Protein AF-A0A2S6U158-F1 (afdb_monomer)

Radius of gyration: 28.52 Å; Cα contacts (8 Å, |Δi|>4): 117; chains: 1; bounding box: 40×64×81 Å

Nearest PDB structures (foldseek):
  1na6-assembly1_B  TM=2.833E-01  e=8.288E+00  Escherichia coli
  7k7c-assembly1_A  TM=2.790E-01  e=7.468E+00  Corynebacterium diphtheriae

Solvent-accessible surface area (backbone atoms only — not comparable to full-atom values): 9776 Å² total; per-residue (Å²): 135,87,94,80,90,92,85,84,87,92,82,82,83,82,86,84,92,85,92,85,89,85,89,81,90,85,86,85,91,74,82,80,75,76,76,80,75,73,78,68,82,79,75,79,74,81,76,72,50,40,67,58,36,46,50,56,45,25,77,74,52,46,57,69,62,28,28,58,62,55,39,38,51,49,26,47,50,32,37,78,44,62,52,43,51,76,66,55,29,52,57,53,55,45,78,79,80,74,77,51,88,76,81,64,70,80,75,55,65,82,48,66,36,39,54,60,58,51,38,52,53,48,30,56,49,26,56,75,69,66,36,64,71,54,31,53,49,29,51,51,48,48,53,53,51,47,55,33,52,66,67,61,113

Mean predicted aligned error: 16.13 Å

Secondary structure (DSSP, 8-state):
------SSSSS---------------------PPP--------------HHHHHHHHHHH--TTSB-HHHHHHHHHHHHHTTSS-HHHHHHHHS------SS------TTS-B-HHHHHHHHHHHHHHTT-HHHHHHHHHHHHHHHHHHHTT-

Foldseek 3Di:
DDDDDPPDDDDDDDDDDDDDDDDDDDDDDDDPDDPPPDPDPPPVPPQQDLVNLLLVLLVPDDLAWDFLVNQLVSLVSSVVSVNDDPLLSCLSNDPLPPPDPDDPDDDDSPGTHNNLVSLVVQLVVCVVVVVVVSVVSSVSNNVSNVSSNVSND

Structure (mmCIF, N/CA/C/O backbone):
data_AF-A0A2S6U158-F1
#
_entry.id   AF-A0A2S6U158-F1
#
loop_
_atom_site.group_PDB
_atom_site.id
_atom_site.type_symbol
_atom_site.label_atom_id
_atom_site.label_alt_id
_atom_site.label_comp_id
_atom_site.label_asym_id
_atom_site.label_entity_id
_atom_site.label_seq_id
_atom_site.pdbx_PDB_ins_code
_atom_site.Cartn_x
_atom_site.Cartn_y
_atom_site.Cartn_z
_atom_site.occupancy
_atom_site.B_iso_or_equiv
_atom_site.auth_seq_id
_atom_site.auth_comp_id
_atom_site.auth_asym_id
_atom_site.auth_atom_id
_atom_site.pdbx_PDB_model_num
ATOM 1 N N . MET A 1 1 ? 10.438 41.481 -0.138 1.00 40.56 1 MET A N 1
ATOM 2 C CA . MET A 1 1 ? 10.169 40.067 0.217 1.00 40.56 1 MET A CA 1
ATOM 3 C C . MET A 1 1 ? 11.534 39.384 0.264 1.00 40.56 1 MET A C 1
ATOM 5 O O . MET A 1 1 ? 12.128 39.273 -0.791 1.00 40.56 1 MET A O 1
ATOM 9 N N . LYS A 1 2 ? 12.241 39.173 1.387 1.00 43.00 2 LYS A N 1
ATOM 10 C CA . LYS A 1 2 ? 11.915 38.620 2.723 1.00 43.00 2 LYS A CA 1
ATOM 11 C C . LYS A 1 2 ? 11.268 37.235 2.637 1.00 43.00 2 LYS A C 1
ATOM 13 O O . LYS A 1 2 ? 10.081 37.203 2.360 1.00 43.00 2 LYS A O 1
ATOM 18 N N . ILE A 1 3 ? 12.050 36.173 2.873 1.00 46.28 3 ILE A N 1
ATOM 19 C CA . ILE A 1 3 ? 11.838 35.083 3.858 1.00 46.28 3 ILE A CA 1
ATOM 20 C C . ILE A 1 3 ? 13.215 34.422 4.067 1.00 46.28 3 ILE A C 1
ATOM 22 O O . ILE A 1 3 ? 13.584 33.399 3.505 1.00 46.28 3 ILE A O 1
ATOM 26 N N . THR A 1 4 ? 14.035 35.092 4.855 1.00 49.84 4 THR A N 1
ATOM 27 C CA . THR A 1 4 ? 15.172 34.517 5.575 1.00 49.84 4 THR A CA 1
ATOM 28 C C . THR A 1 4 ? 15.031 35.154 6.947 1.00 49.84 4 THR A C 1
ATOM 30 O O . THR A 1 4 ? 14.782 36.359 6.970 1.00 49.84 4 THR A O 1
ATOM 33 N N . GLN A 1 5 ? 15.140 34.384 8.037 1.00 50.97 5 GLN A N 1
ATOM 34 C CA . GLN A 1 5 ? 14.885 34.755 9.453 1.00 50.97 5 GLN A CA 1
ATOM 35 C C . GLN A 1 5 ? 13.566 34.198 10.035 1.00 50.97 5 GLN A C 1
ATOM 37 O O . GLN A 1 5 ? 12.733 34.953 10.525 1.00 50.97 5 GLN A O 1
ATOM 42 N N . LEU A 1 6 ? 13.372 32.872 10.025 1.00 45.66 6 LEU A N 1
ATOM 43 C CA . LEU A 1 6 ? 12.353 32.229 10.878 1.00 45.66 6 LEU A CA 1
ATOM 44 C C . LEU A 1 6 ? 12.921 31.084 11.734 1.00 45.66 6 LEU A C 1
ATOM 46 O O . LEU A 1 6 ? 12.219 30.131 12.048 1.00 45.66 6 LEU A O 1
ATOM 50 N N . ILE A 1 7 ? 14.207 31.157 12.092 1.00 47.81 7 ILE A N 1
ATOM 51 C CA . ILE A 1 7 ? 14.851 30.206 13.011 1.00 47.81 7 ILE A CA 1
ATOM 52 C C . ILE A 1 7 ? 15.801 30.981 13.931 1.00 47.81 7 ILE A C 1
ATOM 54 O O . ILE A 1 7 ? 17.014 30.909 13.792 1.00 47.81 7 ILE A O 1
ATOM 58 N N . ALA A 1 8 ? 15.242 31.806 14.812 1.00 45.06 8 ALA A N 1
ATOM 59 C CA . ALA A 1 8 ? 15.875 32.298 16.038 1.00 45.06 8 ALA A CA 1
ATOM 60 C C . ALA A 1 8 ? 14.867 33.203 16.756 1.00 45.06 8 ALA A C 1
ATOM 62 O O . ALA A 1 8 ? 14.365 34.127 16.130 1.00 45.06 8 ALA A O 1
ATOM 63 N N . ALA A 1 9 ? 14.620 32.950 18.048 1.00 43.31 9 ALA A N 1
ATOM 64 C CA . ALA A 1 9 ? 14.019 33.862 19.046 1.00 43.31 9 ALA A CA 1
ATOM 65 C C . ALA A 1 9 ? 12.723 33.413 19.753 1.00 43.31 9 ALA A C 1
ATOM 67 O O . ALA A 1 9 ? 12.003 34.261 20.264 1.00 43.31 9 ALA A O 1
ATOM 68 N N . LEU A 1 10 ? 12.441 32.113 19.891 1.00 46.62 10 LEU A N 1
ATOM 69 C CA . LEU A 1 10 ? 11.355 31.656 20.780 1.00 46.62 10 LEU A CA 1
ATOM 70 C C . LEU A 1 10 ? 11.798 30.612 21.809 1.00 46.62 10 LEU A C 1
ATOM 72 O O . LEU A 1 10 ? 11.070 29.675 22.105 1.00 46.62 10 LEU A O 1
ATOM 76 N N . GLN A 1 11 ? 12.997 30.788 22.374 1.00 49.38 11 GLN A N 1
ATOM 77 C CA . GLN A 1 11 ? 13.440 30.050 23.564 1.00 49.38 11 GLN A CA 1
ATOM 78 C C . GLN A 1 11 ? 14.640 30.737 24.241 1.00 49.38 11 GLN A C 1
ATOM 80 O O . GLN A 1 11 ? 15.790 30.388 23.982 1.00 49.38 11 GLN A O 1
ATOM 85 N N . LYS A 1 12 ? 14.389 31.727 25.109 1.00 39.69 12 LYS A N 1
ATOM 86 C CA . LYS A 1 12 ? 15.205 32.006 26.311 1.00 39.69 12 LYS A CA 1
ATOM 87 C C . LYS A 1 12 ? 14.615 33.161 27.121 1.00 39.69 12 LYS A C 1
ATOM 89 O O . LYS A 1 12 ? 14.060 34.073 26.527 1.00 39.69 12 LYS A O 1
ATOM 94 N N . PHE A 1 13 ? 14.851 33.116 28.435 1.00 38.94 13 PHE A N 1
ATOM 95 C CA . PHE A 1 13 ? 14.431 34.042 29.505 1.00 38.94 13 PHE A CA 1
ATOM 96 C C . PHE A 1 13 ? 13.016 33.732 30.028 1.00 38.94 13 PHE A C 1
ATOM 98 O O . PHE A 1 13 ? 12.031 34.180 29.464 1.00 38.94 13 PHE A O 1
ATOM 105 N N . ALA A 1 14 ? 12.819 32.786 30.956 1.00 33.97 14 ALA A N 1
ATOM 106 C CA . ALA A 1 14 ? 13.338 32.707 32.334 1.00 33.97 14 ALA A CA 1
ATOM 107 C C . ALA A 1 14 ? 12.942 33.938 33.187 1.00 33.97 14 ALA A C 1
ATOM 109 O O . ALA A 1 14 ? 13.555 34.986 33.032 1.00 33.97 14 ALA A O 1
ATOM 110 N N . GLU A 1 15 ? 11.873 33.741 33.983 1.00 41.19 15 GLU A N 1
ATOM 111 C CA . GLU A 1 15 ? 11.435 34.267 35.312 1.00 41.19 15 GLU A CA 1
ATOM 112 C C . GLU A 1 15 ? 12.182 35.469 35.964 1.00 41.19 15 GLU A C 1
ATOM 114 O O . GLU A 1 15 ? 13.373 35.607 35.701 1.00 41.19 15 GLU A O 1
ATOM 119 N N . PRO A 1 16 ? 11.588 36.298 36.883 1.00 44.47 16 PRO A N 1
ATOM 120 C CA . PRO A 1 16 ? 10.639 35.929 37.962 1.00 44.47 16 PRO A CA 1
ATOM 121 C C . PRO A 1 16 ? 9.545 36.976 38.369 1.00 44.47 16 PRO A C 1
ATOM 123 O O . PRO A 1 16 ? 9.347 38.002 37.728 1.00 44.47 16 PRO A O 1
ATOM 126 N N . ARG A 1 17 ? 8.814 36.639 39.452 1.00 42.12 17 ARG A N 1
ATOM 127 C CA . ARG A 1 17 ? 7.746 37.352 40.207 1.00 42.12 17 ARG A CA 1
ATOM 128 C C . ARG A 1 17 ? 8.075 38.787 40.681 1.00 42.12 17 ARG A C 1
ATOM 130 O O . ARG A 1 17 ? 9.217 39.028 41.035 1.00 42.12 17 ARG A O 1
ATOM 137 N N . GLU A 1 18 ? 7.030 39.625 40.840 1.00 39.19 18 GLU A N 1
ATOM 138 C CA . GLU A 1 18 ? 6.600 40.405 42.049 1.00 39.19 18 GLU A CA 1
ATOM 139 C C . GLU A 1 18 ? 5.623 41.550 41.649 1.00 39.19 18 GLU A C 1
ATOM 141 O O . GLU A 1 18 ? 5.900 42.310 40.732 1.00 39.19 18 GLU A O 1
ATOM 146 N N . GLN A 1 19 ? 4.342 41.504 42.052 1.00 37.31 19 GLN A N 1
ATOM 147 C CA . GLN A 1 19 ? 3.692 42.190 43.198 1.00 37.31 19 GLN A CA 1
ATOM 148 C C . GLN A 1 19 ? 3.547 43.729 43.110 1.00 37.31 19 GLN A C 1
ATOM 150 O O . GLN A 1 19 ? 4.523 44.451 43.250 1.00 37.31 19 GLN A O 1
ATOM 155 N N . ALA A 1 20 ? 2.293 44.206 43.019 1.00 34.22 20 ALA A N 1
ATOM 156 C CA . ALA A 1 20 ? 1.741 45.366 43.751 1.00 34.22 20 ALA A CA 1
ATOM 157 C C . ALA A 1 20 ? 0.205 45.414 43.521 1.00 34.22 20 ALA A C 1
ATOM 159 O O . ALA A 1 20 ? -0.236 45.704 42.416 1.00 34.22 20 ALA A O 1
ATOM 160 N N . THR A 1 21 ? -0.632 44.822 44.378 1.00 35.66 21 THR A N 1
ATOM 161 C CA . THR A 1 21 ? -1.274 45.396 45.585 1.00 35.66 21 THR A CA 1
ATOM 162 C C . THR A 1 21 ? -2.362 46.435 45.282 1.00 35.66 21 THR A C 1
ATOM 164 O O . THR A 1 21 ? -2.074 47.619 45.176 1.00 35.66 21 THR A O 1
ATOM 167 N N . GLU A 1 22 ? -3.628 46.008 45.299 1.00 37.59 22 GLU A N 1
ATOM 168 C CA . GLU A 1 22 ? -4.706 46.820 45.874 1.00 37.59 22 GLU A CA 1
ATOM 169 C C . GLU A 1 22 ? -5.438 45.988 46.927 1.00 37.59 22 GLU A C 1
ATOM 171 O O . GLU A 1 22 ? -5.866 44.856 46.702 1.00 37.59 22 GLU A O 1
ATOM 176 N N . ALA A 1 23 ? -5.467 46.553 48.128 1.00 36.62 23 ALA A N 1
ATOM 177 C CA . ALA A 1 23 ? -5.999 45.975 49.340 1.00 36.62 23 ALA A CA 1
ATOM 178 C C . ALA A 1 23 ? -7.504 46.249 49.455 1.00 36.62 23 ALA A C 1
ATOM 180 O O . ALA A 1 23 ? -7.955 47.373 49.257 1.00 36.62 23 ALA A O 1
ATOM 181 N N . GLY A 1 24 ? -8.262 45.240 49.879 1.00 32.09 24 GLY A N 1
ATOM 182 C CA . GLY A 1 2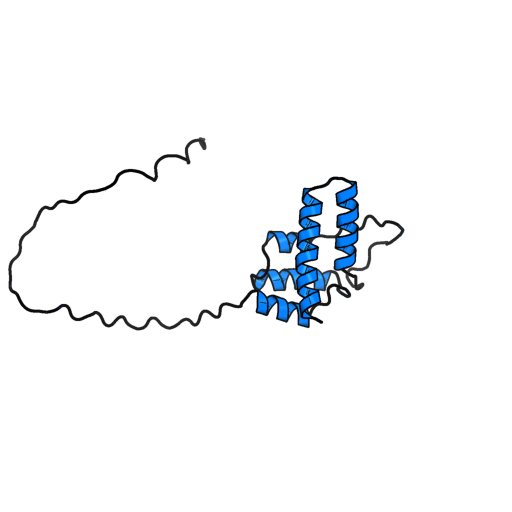4 ? -9.648 45.381 50.318 1.00 32.09 24 GLY A CA 1
ATOM 183 C C . GLY A 1 24 ? -10.006 44.244 51.270 1.00 32.09 24 GLY A C 1
ATOM 184 O O . GLY A 1 24 ? -10.090 43.092 50.862 1.00 32.09 24 GLY A O 1
ATOM 185 N N . LEU A 1 25 ? -10.133 44.570 52.555 1.00 36.31 25 LEU A N 1
ATOM 186 C CA . LEU A 1 25 ? -10.333 43.671 53.693 1.00 36.31 25 LEU A CA 1
ATOM 187 C C . LEU A 1 25 ? -11.624 42.825 53.604 1.00 36.31 25 LEU A C 1
ATOM 189 O O . LEU A 1 25 ? -12.676 43.380 53.306 1.00 36.31 25 LEU A O 1
ATOM 193 N N . ALA A 1 26 ? -11.585 41.554 54.045 1.00 35.00 26 ALA A N 1
ATOM 194 C CA . ALA A 1 26 ? -12.216 41.091 55.302 1.00 35.00 26 ALA A CA 1
ATOM 195 C C . ALA A 1 26 ? -12.545 39.572 55.351 1.00 35.00 26 ALA A C 1
ATOM 197 O O . ALA A 1 26 ? -13.365 39.072 54.593 1.00 35.00 26 ALA A O 1
ATOM 198 N N . ARG A 1 27 ? -12.023 38.945 56.419 1.00 36.59 27 ARG A N 1
ATOM 199 C CA . ARG A 1 27 ? -12.481 37.759 57.184 1.00 36.59 27 ARG A CA 1
ATOM 200 C C . ARG A 1 27 ? -12.108 36.321 56.747 1.00 36.59 27 ARG A C 1
ATOM 202 O O . ARG A 1 27 ? -12.136 36.004 55.564 1.00 36.59 27 ARG A O 1
ATOM 209 N N . PRO A 1 28 ? -11.747 35.466 57.737 1.00 48.59 28 PRO A N 1
ATOM 210 C CA . PRO A 1 28 ? -11.294 34.089 57.552 1.00 48.59 28 PRO A CA 1
ATOM 211 C C . PRO A 1 28 ? -12.472 33.095 57.573 1.00 48.59 28 PRO A C 1
ATOM 213 O O . PRO A 1 28 ? -13.579 33.462 57.957 1.00 48.59 28 PRO A O 1
ATOM 216 N N . ASP A 1 29 ? -12.191 31.843 57.206 1.00 46.31 29 ASP A N 1
ATOM 217 C CA . ASP A 1 29 ? -13.087 30.673 57.224 1.00 46.31 29 ASP A CA 1
ATOM 218 C C . ASP A 1 29 ? -14.106 30.541 56.081 1.00 46.31 29 ASP A C 1
ATOM 220 O O . ASP A 1 29 ? -15.307 30.743 56.237 1.00 46.31 29 ASP A O 1
ATOM 224 N N . ALA A 1 30 ? -13.617 30.049 54.940 1.00 39.38 30 ALA A N 1
ATOM 225 C CA . ALA A 1 30 ? -14.351 29.088 54.120 1.00 39.38 30 ALA A CA 1
ATOM 226 C C . ALA A 1 30 ? -13.350 28.291 53.269 1.00 39.38 30 ALA A C 1
ATOM 228 O O . ALA A 1 30 ? -12.694 28.832 52.380 1.00 39.38 30 ALA A O 1
ATOM 229 N N . LEU A 1 31 ? -13.209 26.997 53.560 1.00 51.38 31 LEU A N 1
ATOM 230 C CA . LEU A 1 31 ? -12.528 26.036 52.690 1.00 51.38 31 LEU A CA 1
ATOM 231 C C . LEU A 1 31 ? -13.085 26.169 51.260 1.00 51.38 31 LEU A C 1
ATOM 233 O O . LEU A 1 31 ? -14.309 26.225 51.110 1.00 51.38 31 LEU A O 1
ATOM 237 N N . PRO A 1 32 ? -12.252 26.193 50.203 1.00 43.59 32 PRO A N 1
ATOM 238 C CA . PRO A 1 32 ? -12.775 26.226 48.849 1.00 43.59 32 PRO A CA 1
ATOM 239 C C . PRO A 1 32 ? -13.526 24.917 48.596 1.00 43.59 32 PRO A C 1
ATOM 241 O O . PRO A 1 32 ? -12.934 23.835 48.565 1.00 43.59 32 PRO A O 1
ATOM 244 N N . ALA A 1 33 ? -14.845 25.016 48.430 1.00 52.12 33 ALA A N 1
ATOM 245 C CA . ALA A 1 33 ? -15.639 23.943 47.865 1.00 52.12 33 ALA A CA 1
ATOM 246 C C . ALA A 1 33 ? -14.979 23.535 46.541 1.00 52.12 33 ALA A C 1
ATOM 248 O O . ALA A 1 33 ? -14.809 24.363 45.643 1.00 52.12 33 ALA A O 1
ATOM 249 N N . LYS A 1 34 ? -14.557 22.268 46.442 1.00 51.03 34 LYS A N 1
ATOM 250 C CA . LYS A 1 34 ? -14.127 21.669 45.175 1.00 51.03 34 LYS A CA 1
ATOM 251 C C . LYS A 1 34 ? -15.180 22.031 44.123 1.00 51.03 34 LYS A C 1
ATOM 253 O O . LYS A 1 34 ? -16.349 21.720 44.359 1.00 51.03 34 LYS A O 1
ATOM 258 N N . PRO A 1 35 ? -14.818 22.630 42.976 1.00 44.16 35 PRO A N 1
ATOM 259 C CA . PRO A 1 35 ? -15.760 22.679 41.878 1.00 44.16 35 PRO A CA 1
ATOM 260 C C . PRO A 1 35 ? -16.074 21.225 41.524 1.00 44.16 35 PRO A C 1
ATOM 262 O O . PRO A 1 35 ? -15.170 20.442 41.213 1.00 44.16 35 PRO A O 1
ATOM 265 N N . VAL A 1 36 ? -17.347 20.844 41.643 1.00 55.50 36 VAL A N 1
ATOM 266 C CA . VAL A 1 36 ? -17.864 19.641 40.997 1.00 55.50 36 VAL A CA 1
ATOM 267 C C . VAL A 1 36 ? -17.606 19.873 39.519 1.00 55.50 36 VAL A C 1
ATOM 269 O O . VAL A 1 36 ? -18.278 20.675 38.878 1.00 55.50 36 VAL A O 1
ATOM 272 N N . ARG A 1 37 ? -16.533 19.264 39.014 1.00 45.75 37 ARG A N 1
ATOM 273 C CA . ARG A 1 37 ? -16.229 19.258 37.594 1.00 45.75 37 ARG A CA 1
ATOM 274 C C . ARG A 1 37 ? -17.333 18.421 36.972 1.00 45.75 37 ARG A C 1
ATOM 276 O O . ARG A 1 37 ? -17.332 17.200 37.101 1.00 45.75 37 ARG A O 1
ATOM 283 N N . GLU A 1 38 ? -18.317 19.122 36.428 1.00 50.19 38 GLU A N 1
ATOM 284 C CA . GLU A 1 38 ? -19.346 18.602 35.545 1.00 50.19 38 GLU A CA 1
ATOM 285 C C . GLU A 1 38 ? -18.681 17.589 34.610 1.00 50.19 38 GLU A C 1
ATOM 287 O O . GLU A 1 38 ? -17.682 17.903 33.953 1.00 50.19 38 GLU A O 1
ATOM 292 N N . ALA A 1 39 ? -19.131 16.334 34.675 1.00 50.94 39 ALA A N 1
ATOM 293 C CA . ALA A 1 39 ? -18.622 15.286 33.812 1.00 50.94 39 ALA A CA 1
ATOM 294 C C . ALA A 1 39 ? -18.862 15.751 32.377 1.00 50.94 39 ALA A C 1
ATOM 296 O O . ALA A 1 39 ? -20.009 15.861 31.945 1.00 50.94 39 ALA A O 1
ATOM 297 N N . ALA A 1 40 ? -17.779 16.090 31.673 1.00 55.25 40 ALA A N 1
ATOM 298 C CA . ALA A 1 40 ? -17.845 16.381 30.253 1.00 55.25 40 ALA A CA 1
ATOM 299 C C . ALA A 1 40 ? -18.592 15.218 29.583 1.00 55.25 40 ALA A C 1
ATOM 301 O O . ALA A 1 40 ? -18.324 14.068 29.952 1.00 55.25 40 ALA A O 1
ATOM 302 N N . PRO A 1 41 ? -19.529 15.483 28.654 1.00 52.47 41 PRO A N 1
ATOM 303 C CA . PRO A 1 41 ? -20.169 14.417 27.904 1.00 52.47 41 PRO A CA 1
ATOM 304 C C . PRO A 1 41 ? -19.052 13.554 27.330 1.00 52.47 41 PRO A C 1
ATOM 306 O O . PRO A 1 41 ? -18.173 14.049 26.621 1.00 52.47 41 PRO A O 1
ATOM 309 N N . GLY A 1 42 ? -19.030 12.291 27.754 1.00 51.22 42 GLY A N 1
ATOM 310 C CA . GLY A 1 42 ? -18.104 11.301 27.248 1.00 51.22 42 GLY A CA 1
ATOM 311 C C . GLY A 1 42 ? -18.423 11.111 25.781 1.00 51.22 42 GLY A C 1
ATOM 312 O O . GLY A 1 42 ? -19.258 10.287 25.426 1.00 51.22 42 GLY A O 1
ATOM 313 N N . ASN A 1 43 ? -17.801 11.918 24.927 1.00 54.78 43 ASN A N 1
ATOM 314 C CA . ASN A 1 43 ? -17.641 11.554 23.540 1.00 54.78 43 ASN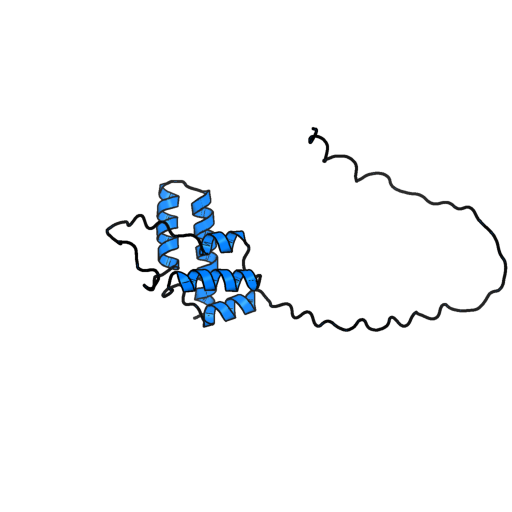 A CA 1
ATOM 315 C C . ASN A 1 43 ? -16.745 10.320 23.587 1.00 54.78 43 ASN A C 1
ATOM 317 O O . ASN A 1 43 ? -15.527 10.449 23.719 1.00 54.78 43 ASN A O 1
ATOM 321 N N . ASP A 1 44 ? -17.359 9.138 23.568 1.00 61.78 44 ASP A N 1
ATOM 322 C CA . ASP A 1 44 ? -16.679 7.884 23.275 1.00 61.78 44 ASP A CA 1
ATOM 323 C C . ASP A 1 44 ? -16.082 8.032 21.874 1.00 61.78 44 ASP A C 1
ATOM 325 O O . ASP A 1 44 ? -16.710 7.746 20.854 1.00 61.78 44 ASP A O 1
ATOM 329 N N . ILE A 1 45 ? -14.870 8.584 21.808 1.00 60.59 45 ILE A N 1
ATOM 330 C CA . ILE A 1 45 ? -14.083 8.625 20.585 1.00 60.59 45 ILE A CA 1
ATOM 331 C C . ILE A 1 45 ? -13.629 7.189 20.364 1.00 60.59 45 ILE A C 1
ATOM 333 O O . ILE A 1 45 ? -12.623 6.739 20.917 1.00 60.59 45 ILE A O 1
ATOM 337 N N . VAL A 1 46 ? -14.406 6.456 19.569 1.00 67.50 46 VAL A N 1
ATOM 338 C CA . VAL A 1 46 ? -14.032 5.129 19.091 1.00 67.50 46 VAL A CA 1
ATOM 339 C C . VAL A 1 46 ? -12.806 5.304 18.202 1.00 67.50 46 VAL A C 1
ATOM 341 O O . VAL A 1 46 ? -12.903 5.687 17.039 1.00 67.50 46 VAL A O 1
ATOM 344 N N . THR A 1 47 ? -11.628 5.075 18.778 1.00 75.50 47 THR A N 1
ATOM 345 C CA . THR A 1 47 ? -10.378 5.043 18.022 1.00 75.50 47 THR A CA 1
ATOM 346 C C . THR A 1 47 ? -10.243 3.652 17.425 1.00 75.50 47 THR A C 1
ATOM 348 O O . THR A 1 47 ? -10.087 2.672 18.154 1.00 75.50 47 THR A O 1
ATOM 351 N N . ILE A 1 48 ? -10.337 3.556 16.102 1.00 82.62 48 ILE A N 1
ATOM 352 C CA . ILE A 1 48 ? -10.116 2.298 15.389 1.00 82.62 48 ILE A CA 1
ATOM 353 C C . ILE A 1 48 ? -8.611 2.012 15.414 1.00 82.62 48 ILE A C 1
ATOM 355 O O . ILE A 1 48 ? -7.808 2.882 15.080 1.00 82.62 48 ILE A O 1
ATOM 359 N N . SER A 1 49 ? -8.216 0.809 15.837 1.00 92.25 49 SER A N 1
ATOM 360 C CA . SER A 1 49 ? -6.807 0.420 15.804 1.00 92.25 49 SER A CA 1
ATOM 361 C C . SER A 1 49 ? -6.360 0.119 14.367 1.00 92.25 49 SER A C 1
ATOM 363 O O . SER A 1 49 ? -7.117 -0.499 13.611 1.00 92.25 49 SER A O 1
ATOM 365 N N . PRO A 1 50 ? -5.118 0.472 13.983 1.00 92.19 50 PRO A N 1
ATOM 366 C CA . PRO A 1 50 ? -4.538 0.077 12.698 1.00 92.19 50 PRO A CA 1
ATOM 367 C C . PRO A 1 50 ? -4.654 -1.428 12.434 1.00 92.19 50 PRO A C 1
ATOM 369 O O . PRO A 1 50 ? -4.919 -1.856 11.314 1.00 92.19 50 PRO A O 1
ATOM 372 N N . GLU A 1 51 ? -4.505 -2.245 13.477 1.00 94.19 51 GLU A N 1
ATOM 373 C CA . GLU A 1 51 ? -4.640 -3.700 13.417 1.00 94.19 51 GLU A CA 1
ATOM 374 C C . GLU A 1 51 ? -6.042 -4.129 12.975 1.00 94.19 51 GLU A C 1
ATOM 376 O O . GLU A 1 51 ? -6.164 -5.018 12.135 1.00 94.19 51 GLU A O 1
ATOM 381 N N . ALA A 1 52 ? -7.094 -3.490 13.498 1.00 94.62 52 ALA A N 1
ATOM 382 C CA . ALA A 1 52 ? -8.470 -3.797 13.118 1.00 94.62 52 ALA A CA 1
ATOM 383 C C . ALA A 1 52 ? -8.736 -3.458 11.646 1.00 94.62 52 ALA A C 1
ATOM 385 O O . ALA A 1 52 ? -9.416 -4.211 10.954 1.00 94.62 52 ALA A O 1
ATOM 386 N N . VAL A 1 53 ? -8.150 -2.367 11.148 1.00 96.31 53 VAL A N 1
ATOM 387 C CA . VAL A 1 53 ? -8.249 -1.974 9.736 1.00 96.31 53 VAL A CA 1
ATOM 388 C C . VAL A 1 53 ? -7.528 -2.977 8.843 1.00 96.31 53 VAL A C 1
ATOM 390 O O . VAL A 1 53 ? -8.077 -3.386 7.827 1.00 96.31 53 VAL A O 1
ATOM 393 N N . PHE A 1 54 ? -6.333 -3.428 9.229 1.00 96.44 54 PHE A N 1
ATOM 394 C CA . PHE A 1 54 ? -5.613 -4.465 8.490 1.00 96.44 54 PHE A CA 1
ATOM 395 C C . PHE A 1 54 ? -6.376 -5.796 8.462 1.00 96.44 54 PHE A C 1
ATOM 397 O O . PHE A 1 54 ? -6.434 -6.428 7.412 1.00 96.44 54 PHE A O 1
ATOM 404 N N . LEU A 1 55 ? -6.999 -6.202 9.573 1.00 96.25 55 LEU A N 1
ATOM 405 C CA . LEU A 1 55 ? -7.857 -7.393 9.629 1.00 96.25 55 LEU A CA 1
ATOM 406 C C . LEU A 1 55 ? -9.102 -7.249 8.740 1.00 96.25 55 LEU A C 1
ATOM 408 O O . LEU A 1 55 ? -9.467 -8.176 8.020 1.00 96.25 55 LEU A O 1
ATOM 412 N N . PHE A 1 56 ? -9.738 -6.078 8.761 1.00 96.31 56 PHE A N 1
ATOM 413 C CA . PHE A 1 56 ? -10.888 -5.766 7.913 1.00 96.31 56 PHE A CA 1
ATOM 414 C C . PHE A 1 56 ? -10.527 -5.723 6.423 1.00 96.31 56 PHE A C 1
ATOM 416 O O . PHE A 1 56 ? -11.288 -6.197 5.583 1.00 96.31 56 PHE A O 1
ATOM 423 N N . ALA A 1 57 ? -9.364 -5.176 6.080 1.00 96.31 57 ALA A N 1
ATOM 424 C CA . ALA A 1 57 ? -8.869 -5.171 4.712 1.00 96.31 57 ALA A CA 1
ATOM 425 C C . ALA A 1 57 ? -8.510 -6.594 4.253 1.00 96.31 57 ALA A C 1
ATOM 427 O O . ALA A 1 57 ? -8.870 -6.991 3.150 1.00 96.31 57 ALA A O 1
ATOM 428 N N . ALA A 1 58 ? -7.862 -7.387 5.111 1.00 95.81 58 ALA A N 1
ATOM 429 C CA . ALA A 1 58 ? -7.485 -8.770 4.826 1.00 95.81 58 ALA A CA 1
ATOM 430 C C . ALA A 1 58 ? -8.704 -9.657 4.519 1.00 95.81 58 ALA A C 1
ATOM 432 O O . ALA A 1 58 ? -8.641 -10.503 3.626 1.00 95.81 58 ALA A O 1
ATOM 433 N N . SER A 1 59 ? -9.829 -9.436 5.208 1.00 95.31 59 SER A N 1
ATOM 434 C CA . SER A 1 59 ? -11.062 -10.199 4.980 1.00 95.31 59 SER A CA 1
ATOM 435 C C . SER A 1 59 ? -11.768 -9.869 3.659 1.00 95.31 59 SER A C 1
ATOM 437 O O . SER A 1 59 ? -12.561 -10.681 3.183 1.00 95.31 59 SER A O 1
ATOM 439 N N . GLN A 1 60 ? -11.477 -8.715 3.051 1.00 94.75 60 GLN A N 1
ATOM 440 C CA . GLN A 1 60 ? -12.113 -8.258 1.810 1.00 94.75 60 GLN A CA 1
ATOM 441 C C . GLN A 1 60 ? -11.214 -8.390 0.587 1.00 94.75 60 GLN A C 1
ATOM 443 O O . GLN A 1 60 ? -11.682 -8.770 -0.483 1.00 94.75 60 GLN A O 1
ATOM 448 N N . PHE A 1 61 ? -9.926 -8.098 0.738 1.00 94.75 61 PHE A N 1
ATOM 449 C CA . PHE A 1 61 ? -9.002 -7.964 -0.378 1.00 94.75 61 PHE A CA 1
ATOM 450 C C . PHE A 1 61 ? -7.968 -9.085 -0.367 1.00 94.75 61 PHE A C 1
ATOM 452 O O . PHE A 1 61 ? -7.335 -9.362 0.654 1.00 94.75 61 PHE A O 1
ATOM 459 N N . ASP A 1 62 ? -7.786 -9.731 -1.520 1.00 93.25 62 ASP A N 1
ATOM 460 C CA . ASP A 1 62 ? -6.725 -10.710 -1.745 1.00 93.25 62 ASP A CA 1
ATOM 461 C C . ASP A 1 62 ? -5.606 -10.073 -2.574 1.00 93.25 62 ASP A C 1
ATOM 463 O O . ASP A 1 62 ? -5.777 -9.936 -3.784 1.00 93.25 62 ASP A O 1
ATOM 467 N N . PRO A 1 63 ? -4.445 -9.722 -1.997 1.00 90.44 63 PRO A N 1
ATOM 468 C CA . PRO A 1 63 ? -3.368 -9.082 -2.752 1.00 90.44 63 PRO A CA 1
ATOM 469 C C . PRO A 1 63 ? -2.813 -9.964 -3.885 1.00 90.44 63 PRO A C 1
ATOM 471 O O . PRO A 1 63 ? -2.174 -9.444 -4.800 1.00 90.44 63 PRO A O 1
ATOM 474 N N . GLN A 1 64 ? -3.065 -11.278 -3.872 1.00 90.44 64 GLN A N 1
ATOM 475 C CA . GLN A 1 64 ? -2.686 -12.183 -4.960 1.00 90.44 64 GLN A CA 1
ATOM 476 C C . GLN A 1 64 ? -3.727 -12.253 -6.084 1.00 90.44 64 GLN A C 1
ATOM 478 O O . GLN A 1 64 ? -3.427 -12.756 -7.170 1.00 90.44 64 GLN A O 1
ATOM 483 N N . ARG A 1 65 ? -4.952 -11.784 -5.828 1.00 90.19 65 ARG A N 1
ATOM 484 C CA . ARG A 1 65 ? -6.099 -11.856 -6.738 1.00 90.19 65 ARG A CA 1
ATOM 485 C C . ARG A 1 65 ? -6.934 -10.582 -6.624 1.00 90.19 65 ARG A C 1
ATOM 487 O O . ARG A 1 65 ? -8.090 -10.637 -6.217 1.00 90.19 65 ARG A O 1
ATOM 494 N N . ILE A 1 66 ? -6.344 -9.453 -7.007 1.00 87.75 66 ILE A N 1
ATOM 495 C CA . ILE A 1 66 ? -6.968 -8.133 -6.895 1.00 87.75 66 ILE A CA 1
ATOM 496 C C . ILE A 1 66 ? -7.034 -7.445 -8.254 1.00 87.75 66 ILE A C 1
ATOM 498 O O . ILE A 1 66 ? -6.084 -7.476 -9.038 1.00 87.75 66 ILE A O 1
ATOM 502 N N . THR A 1 67 ? -8.164 -6.832 -8.572 1.00 88.56 67 THR A N 1
ATOM 503 C CA . THR A 1 67 ? -8.267 -5.916 -9.708 1.00 88.56 67 THR A CA 1
ATOM 504 C C . THR A 1 67 ? -7.633 -4.574 -9.361 1.00 88.56 67 THR A C 1
ATOM 506 O O . THR A 1 67 ? -7.356 -4.252 -8.206 1.00 88.56 67 THR A O 1
ATOM 509 N N . ARG A 1 68 ? -7.412 -3.733 -10.372 1.00 84.06 68 ARG A N 1
ATOM 510 C CA . ARG A 1 68 ? -6.807 -2.420 -10.136 1.00 84.06 68 ARG A CA 1
ATOM 511 C C . ARG A 1 68 ? -7.705 -1.486 -9.322 1.00 84.06 68 ARG A C 1
ATOM 513 O O . ARG A 1 68 ? -7.196 -0.684 -8.547 1.00 84.06 68 ARG A O 1
ATOM 520 N N . ASN A 1 69 ? -9.020 -1.593 -9.498 1.00 88.50 69 ASN A N 1
ATOM 521 C CA . ASN A 1 69 ? -9.973 -0.812 -8.714 1.00 88.50 69 ASN A CA 1
ATOM 522 C C . ASN A 1 69 ? -9.957 -1.261 -7.251 1.00 88.50 69 ASN A C 1
ATOM 524 O O . ASN A 1 69 ? -9.796 -0.423 -6.373 1.00 88.50 69 ASN A O 1
ATOM 528 N N . GLU A 1 70 ? -10.000 -2.571 -7.002 1.00 90.94 70 GLU A N 1
ATOM 529 C CA . GLU A 1 70 ? -9.913 -3.124 -5.645 1.00 90.94 70 GLU A CA 1
ATOM 530 C C . GLU A 1 70 ? -8.574 -2.784 -4.967 1.00 90.94 70 GLU A C 1
ATOM 532 O O . GLU A 1 70 ? -8.535 -2.585 -3.761 1.00 90.94 70 GLU A O 1
ATOM 537 N N . ALA A 1 71 ? -7.469 -2.663 -5.714 1.00 90.88 71 ALA A N 1
ATOM 538 C CA . ALA A 1 71 ? -6.185 -2.230 -5.156 1.00 90.88 71 AL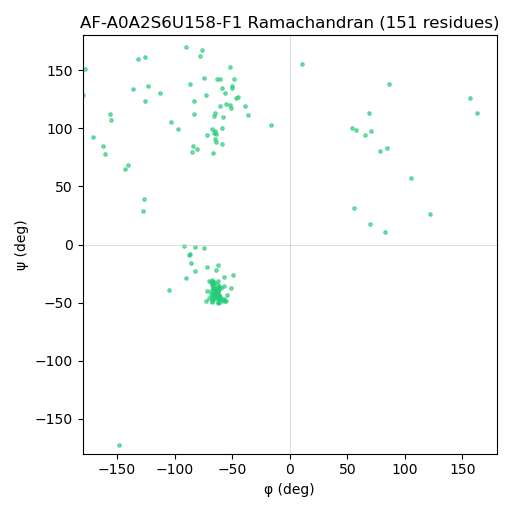A A CA 1
ATOM 539 C C . ALA A 1 71 ? -6.212 -0.767 -4.678 1.00 90.88 71 ALA A C 1
ATOM 541 O O . ALA A 1 71 ? -5.645 -0.450 -3.631 1.00 90.88 71 ALA A O 1
ATOM 542 N N . ASN A 1 72 ? -6.904 0.113 -5.409 1.00 92.06 72 ASN A N 1
ATOM 543 C CA . ASN A 1 72 ? -7.135 1.487 -4.963 1.00 92.06 72 ASN A CA 1
ATOM 544 C C . ASN A 1 72 ? -8.055 1.516 -3.736 1.00 92.06 72 ASN A C 1
ATOM 546 O O . ASN A 1 72 ? -7.728 2.179 -2.760 1.00 92.06 72 ASN A O 1
ATOM 550 N N . GLU A 1 73 ? -9.142 0.740 -3.745 1.00 94.88 73 GLU A N 1
ATOM 551 C CA . GLU A 1 73 ? -10.064 0.629 -2.605 1.00 94.88 73 GLU A CA 1
ATOM 552 C C . GLU A 1 73 ? -9.379 0.057 -1.356 1.00 94.88 73 GLU A C 1
ATOM 554 O O . GLU A 1 73 ? -9.631 0.514 -0.241 1.00 94.88 73 GLU A O 1
ATOM 559 N N . LEU A 1 74 ? -8.465 -0.901 -1.526 1.00 95.31 74 LEU A N 1
ATOM 560 C CA . LEU A 1 74 ? -7.603 -1.406 -0.461 1.00 95.31 74 LEU A CA 1
ATOM 561 C C . LEU A 1 74 ? -6.734 -0.281 0.111 1.00 95.31 74 LEU A C 1
ATOM 563 O O . LEU A 1 74 ? -6.669 -0.110 1.329 1.00 95.31 74 LEU A O 1
ATOM 567 N N . ALA A 1 75 ? -6.062 0.487 -0.751 1.00 95.31 75 ALA A N 1
ATOM 568 C CA . ALA A 1 75 ? -5.226 1.600 -0.319 1.00 95.31 75 ALA A CA 1
ATOM 569 C C . ALA A 1 75 ? -6.052 2.664 0.423 1.00 95.31 75 ALA A C 1
ATOM 571 O O . ALA A 1 75 ? -5.625 3.131 1.481 1.00 95.31 75 ALA A O 1
ATOM 572 N N . ASP A 1 76 ? -7.230 3.014 -0.097 1.00 96.75 76 ASP A N 1
ATOM 573 C CA . ASP A 1 76 ? -8.164 3.960 0.516 1.00 96.75 76 ASP A CA 1
ATOM 574 C C . ASP A 1 76 ? -8.637 3.449 1.882 1.00 96.75 76 ASP A C 1
ATOM 576 O O . ASP A 1 76 ? -8.510 4.156 2.876 1.00 96.75 76 ASP A O 1
ATOM 580 N N . THR A 1 77 ? -9.046 2.180 1.980 1.00 96.62 77 THR A N 1
ATOM 581 C CA . THR A 1 77 ? -9.463 1.544 3.244 1.00 96.62 77 THR A CA 1
ATOM 582 C C . THR A 1 77 ? -8.364 1.621 4.303 1.00 96.62 77 THR A C 1
ATOM 584 O O . THR A 1 77 ? -8.610 1.995 5.453 1.00 96.62 77 THR A O 1
ATOM 587 N N . LEU A 1 78 ? -7.129 1.285 3.924 1.00 96.75 78 LEU A N 1
ATOM 588 C CA . LEU A 1 78 ? -5.984 1.334 4.829 1.00 96.75 78 LEU A CA 1
ATOM 589 C C . LEU A 1 78 ? -5.649 2.774 5.246 1.00 96.75 78 LEU A C 1
ATOM 591 O O . LEU A 1 78 ? -5.256 3.005 6.390 1.00 96.75 78 LEU A O 1
ATOM 595 N N . ARG A 1 79 ? -5.786 3.745 4.340 1.00 96.94 79 ARG A N 1
ATOM 596 C CA . ARG A 1 79 ? -5.510 5.160 4.616 1.00 96.94 79 ARG A CA 1
ATOM 597 C C . ARG A 1 79 ? -6.577 5.785 5.506 1.00 96.94 79 ARG A C 1
ATOM 599 O O . ARG A 1 79 ? -6.231 6.435 6.489 1.00 96.94 79 ARG A O 1
ATOM 606 N N . ASP A 1 80 ? -7.844 5.593 5.170 1.00 95.38 80 ASP A N 1
ATOM 607 C CA . ASP A 1 80 ? -8.983 6.189 5.869 1.00 95.38 80 ASP A CA 1
ATOM 608 C C . ASP A 1 80 ? -9.133 5.604 7.275 1.00 95.38 80 ASP A C 1
ATOM 610 O O . ASP A 1 80 ? -9.473 6.316 8.219 1.00 95.38 80 ASP A O 1
ATOM 614 N N . GLY A 1 81 ? -8.771 4.330 7.445 1.00 92.69 81 GLY A N 1
ATOM 615 C CA . GLY A 1 81 ? -8.622 3.706 8.757 1.00 92.69 81 GLY A CA 1
ATOM 616 C C . GLY A 1 81 ? -7.363 4.131 9.529 1.00 92.69 81 GLY A C 1
ATOM 617 O O . GLY A 1 81 ? -7.160 3.688 10.657 1.00 92.69 81 GLY A O 1
ATOM 618 N N . GLY A 1 82 ? -6.491 4.964 8.952 1.00 93.94 82 GLY A N 1
ATOM 619 C CA . GLY A 1 82 ? -5.253 5.424 9.589 1.00 93.94 82 GLY A CA 1
ATOM 620 C C . GLY A 1 82 ? -4.180 4.341 9.748 1.00 93.94 82 GLY A C 1
ATOM 621 O O . GLY A 1 82 ? -3.252 4.505 10.540 1.00 93.94 82 GLY A O 1
ATOM 622 N N . ALA A 1 83 ? -4.293 3.230 9.017 1.00 95.75 83 ALA A N 1
ATOM 623 C CA . ALA A 1 83 ? -3.387 2.091 9.113 1.00 95.75 83 ALA A CA 1
ATOM 624 C C . ALA A 1 83 ? -2.095 2.269 8.303 1.00 95.75 83 ALA A C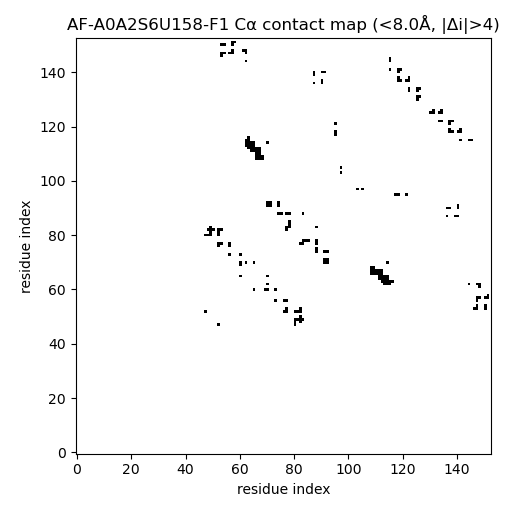 1
ATOM 626 O O . ALA A 1 83 ? -1.080 1.641 8.616 1.00 95.75 83 ALA A O 1
ATOM 627 N N . ILE A 1 84 ? -2.122 3.126 7.281 1.00 96.94 84 ILE A N 1
ATOM 628 C CA . ILE A 1 84 ? -0.960 3.476 6.457 1.00 96.94 84 ILE A CA 1
ATOM 629 C C . ILE A 1 84 ? -0.834 4.992 6.292 1.00 96.94 84 ILE A C 1
ATOM 631 O O . ILE A 1 84 ? -1.799 5.741 6.453 1.00 96.94 84 ILE A O 1
ATOM 635 N N . SER A 1 85 ? 0.366 5.460 5.945 1.00 96.62 85 SER A N 1
ATOM 636 C CA . SER A 1 85 ? 0.599 6.884 5.705 1.00 96.62 85 SER A CA 1
ATOM 637 C C . SER A 1 85 ? 0.081 7.332 4.325 1.00 96.62 85 SER A C 1
ATOM 639 O O . SER A 1 85 ? -0.064 6.511 3.415 1.00 96.62 85 SER A O 1
ATOM 641 N N . PRO A 1 86 ? -0.106 8.648 4.090 1.00 96.12 86 PRO A N 1
ATOM 642 C CA . PRO 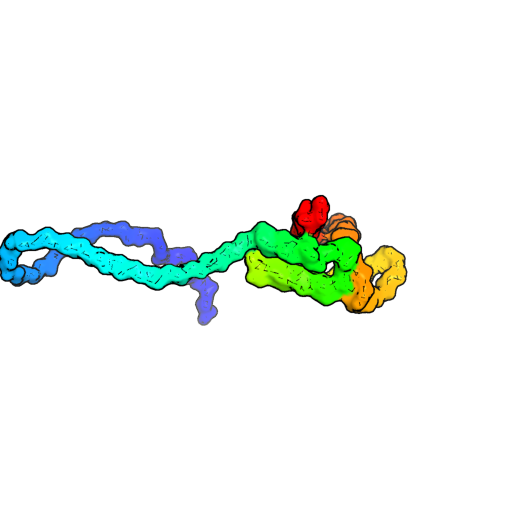A 1 86 ? -0.413 9.171 2.756 1.00 96.12 86 PRO A CA 1
ATOM 643 C C . PRO A 1 86 ? 0.633 8.810 1.691 1.00 96.12 86 PRO A C 1
ATOM 645 O O . PRO A 1 86 ? 0.296 8.720 0.513 1.00 96.12 86 PRO A O 1
ATOM 648 N N . ARG A 1 87 ? 1.898 8.607 2.092 1.00 94.38 87 ARG A N 1
ATOM 649 C CA . ARG A 1 87 ? 2.970 8.169 1.187 1.00 94.38 87 ARG A CA 1
ATOM 650 C C . ARG A 1 87 ? 2.752 6.723 0.757 1.00 94.38 87 ARG A C 1
ATOM 652 O O . ARG A 1 87 ? 2.845 6.430 -0.426 1.00 94.38 87 ARG A O 1
ATOM 659 N N . ASP A 1 88 ? 2.439 5.847 1.703 1.00 95.88 88 ASP A N 1
ATOM 660 C CA . ASP A 1 88 ? 2.187 4.432 1.424 1.00 95.88 88 ASP A CA 1
ATOM 661 C C . ASP A 1 88 ? 0.933 4.256 0.559 1.00 95.88 88 ASP A C 1
ATOM 663 O O . ASP A 1 88 ? 0.933 3.470 -0.383 1.00 95.88 88 ASP A O 1
ATOM 667 N N . HIS A 1 89 ? -0.105 5.059 0.811 1.00 96.25 89 HIS A N 1
ATOM 668 C CA . HIS A 1 89 ? -1.287 5.134 -0.050 1.00 96.25 89 HIS A CA 1
ATOM 669 C C . HIS A 1 89 ? -0.931 5.505 -1.492 1.00 96.25 89 HIS A C 1
ATOM 671 O O . HIS A 1 89 ? -1.370 4.834 -2.425 1.00 96.25 89 HIS A O 1
ATOM 677 N N . ALA A 1 90 ? -0.103 6.535 -1.684 1.00 93.00 90 ALA A N 1
ATOM 678 C CA . ALA A 1 90 ? 0.337 6.949 -3.013 1.00 93.00 90 ALA A CA 1
ATOM 679 C C . ALA A 1 90 ? 1.163 5.860 -3.718 1.00 93.00 90 ALA A C 1
ATOM 681 O O . ALA A 1 90 ? 1.066 5.720 -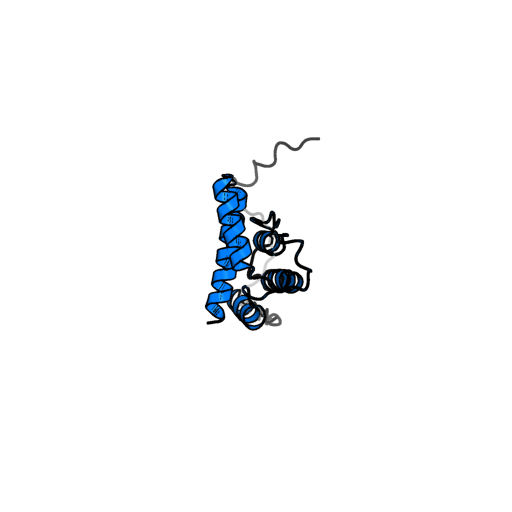4.932 1.00 93.00 90 ALA A O 1
ATOM 682 N N . ILE A 1 91 ? 1.947 5.078 -2.969 1.00 92.81 91 ILE A N 1
ATOM 683 C CA . ILE A 1 91 ? 2.702 3.940 -3.508 1.00 92.81 91 ILE A CA 1
ATOM 684 C C . ILE A 1 91 ? 1.746 2.828 -3.960 1.00 92.81 91 ILE A C 1
ATOM 686 O O . ILE A 1 91 ? 1.871 2.339 -5.077 1.00 92.81 91 ILE A O 1
ATOM 690 N N . LEU A 1 92 ? 0.774 2.446 -3.126 1.00 91.69 92 LEU A N 1
ATOM 691 C CA . LEU A 1 92 ? -0.156 1.347 -3.423 1.00 91.69 92 LEU A CA 1
ATOM 692 C C . LEU A 1 92 ? -1.152 1.672 -4.544 1.00 91.69 92 LEU A C 1
ATOM 694 O O . LEU A 1 92 ? -1.553 0.777 -5.281 1.00 91.69 92 LEU A O 1
ATOM 698 N N . SER A 1 93 ? -1.540 2.942 -4.679 1.00 89.69 93 SER A N 1
ATOM 699 C CA . SER A 1 93 ? -2.448 3.419 -5.734 1.00 89.69 93 SER A CA 1
ATOM 700 C C . SER A 1 93 ? -1.731 3.787 -7.038 1.00 89.69 93 SER A C 1
ATOM 702 O O . SER A 1 93 ? -2.375 4.051 -8.063 1.00 89.69 93 SER A O 1
ATOM 704 N N . ALA A 1 94 ? -0.394 3.810 -7.035 1.00 83.12 94 ALA A N 1
ATOM 705 C CA . ALA A 1 94 ? 0.372 4.124 -8.227 1.00 83.12 94 ALA A CA 1
ATOM 706 C C . ALA A 1 94 ? 0.128 3.071 -9.323 1.00 83.12 94 ALA A C 1
ATOM 708 O O . ALA A 1 94 ? 0.034 1.871 -9.052 1.00 83.12 94 ALA A O 1
ATOM 709 N N . PRO A 1 95 ? 0.061 3.484 -10.602 1.00 68.81 95 PRO A N 1
ATOM 710 C CA . PRO A 1 95 ? 0.241 2.547 -11.696 1.00 68.81 95 PRO A CA 1
ATOM 711 C C . PRO A 1 95 ? 1.584 1.843 -11.521 1.00 68.81 95 PRO A C 1
ATOM 713 O O . PRO A 1 95 ? 2.619 2.504 -11.566 1.00 68.81 95 PRO A O 1
ATOM 716 N N . VAL A 1 96 ? 1.588 0.516 -11.416 1.00 65.50 96 VAL A N 1
ATOM 717 C CA . VAL A 1 96 ? 2.807 -0.228 -11.734 1.00 65.50 96 VAL A CA 1
ATOM 718 C C . VAL A 1 96 ? 3.025 -0.027 -13.232 1.00 65.50 96 VAL A C 1
ATOM 720 O O . VAL A 1 96 ? 2.196 -0.450 -14.050 1.00 65.50 96 VAL A O 1
ATOM 723 N N . GLU A 1 97 ? 4.068 0.718 -13.611 1.00 58.62 97 GLU A N 1
ATOM 724 C CA . GLU A 1 97 ? 4.447 0.870 -15.014 1.00 58.62 97 GLU A CA 1
ATOM 725 C C . GLU A 1 97 ? 4.885 -0.500 -15.529 1.00 58.62 97 GLU A C 1
ATOM 727 O O . GLU A 1 97 ? 6.051 -0.876 -15.462 1.00 58.62 97 GLU A O 1
ATOM 732 N N . ARG A 1 98 ? 3.932 -1.266 -16.069 1.00 50.72 98 ARG A N 1
ATOM 733 C CA . ARG A 1 98 ? 4.201 -2.537 -16.734 1.00 50.72 98 ARG A CA 1
ATOM 734 C C . ARG A 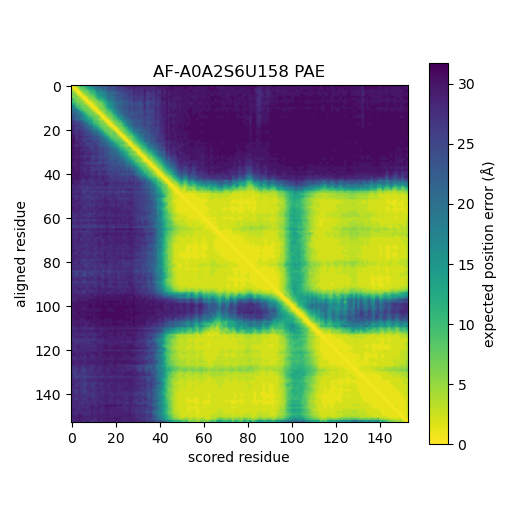1 98 ? 5.002 -2.309 -18.010 1.00 50.72 98 ARG A C 1
ATOM 736 O O . ARG A 1 98 ? 4.477 -2.395 -19.121 1.00 50.72 98 ARG A O 1
ATOM 743 N N . ARG A 1 99 ? 6.307 -2.097 -17.884 1.00 45.22 99 ARG A N 1
ATOM 744 C CA . ARG A 1 99 ? 7.239 -2.423 -18.961 1.00 45.22 99 ARG A CA 1
ATOM 745 C C . ARG A 1 99 ? 7.496 -3.911 -18.872 1.00 45.22 99 ARG A C 1
ATOM 747 O O . ARG A 1 99 ? 8.446 -4.377 -18.261 1.00 45.22 99 ARG A O 1
ATOM 754 N N . SER A 1 100 ? 6.547 -4.631 -19.459 1.00 38.62 100 SER A N 1
ATOM 755 C CA . SER A 1 100 ? 6.571 -6.068 -19.673 1.00 38.62 100 SER A CA 1
ATOM 756 C C . SER A 1 100 ? 7.982 -6.564 -19.994 1.00 38.62 100 SER A C 1
ATOM 758 O O . SER A 1 100 ? 8.475 -6.354 -21.104 1.00 38.62 100 SER A O 1
ATOM 760 N N . PHE A 1 101 ? 8.589 -7.318 -19.081 1.00 40.22 101 PHE A N 1
ATOM 761 C CA . PHE A 1 101 ? 9.444 -8.414 -19.511 1.00 40.22 101 PHE A CA 1
ATOM 762 C C . PHE A 1 101 ? 8.509 -9.422 -20.197 1.00 40.22 101 PHE A C 1
ATOM 764 O O . PHE A 1 101 ? 7.805 -10.181 -19.545 1.00 40.22 101 PHE A O 1
ATOM 771 N N . ALA A 1 102 ? 8.445 -9.317 -21.528 1.00 34.59 102 ALA A N 1
ATOM 772 C CA . ALA A 1 102 ? 7.632 -10.103 -22.458 1.00 34.59 102 ALA A CA 1
ATOM 773 C C . ALA A 1 102 ? 6.092 -9.944 -22.356 1.00 34.59 102 ALA A C 1
ATOM 775 O O . ALA A 1 102 ? 5.397 -10.677 -21.665 1.00 34.59 102 ALA A O 1
ATOM 776 N N . GLY A 1 103 ? 5.533 -9.040 -23.173 1.00 35.19 103 GLY A N 1
ATOM 777 C CA . GLY A 1 103 ? 4.244 -9.288 -23.840 1.00 35.19 103 GLY A CA 1
ATOM 778 C C . GLY A 1 103 ? 2.920 -9.044 -23.102 1.00 35.19 103 GLY A C 1
ATOM 779 O O . GLY A 1 103 ? 1.888 -9.410 -23.659 1.00 35.19 103 GLY A O 1
ATOM 780 N N . ALA A 1 104 ? 2.867 -8.409 -21.929 1.00 42.25 104 ALA A N 1
ATOM 781 C CA . ALA A 1 104 ? 1.583 -8.054 -21.320 1.00 42.25 104 ALA A CA 1
ATOM 782 C C . ALA A 1 104 ? 1.063 -6.725 -21.894 1.00 42.25 104 ALA A C 1
ATOM 784 O O . ALA A 1 104 ? 1.264 -5.642 -21.340 1.00 42.25 104 ALA A O 1
ATOM 785 N N . THR A 1 105 ? 0.373 -6.816 -23.034 1.00 40.84 105 THR A N 1
ATOM 786 C CA . THR A 1 105 ? -0.587 -5.799 -23.479 1.00 40.84 105 THR A CA 1
ATOM 787 C C . THR A 1 105 ? -1.459 -5.401 -22.292 1.00 40.84 105 THR A C 1
ATOM 789 O O . THR A 1 105 ? -1.998 -6.294 -21.640 1.00 40.84 105 THR A O 1
ATOM 792 N N . ALA A 1 106 ? -1.542 -4.097 -22.006 1.00 47.91 106 ALA A N 1
ATOM 793 C CA . ALA A 1 106 ? -2.340 -3.472 -20.951 1.00 47.91 106 ALA A CA 1
ATOM 794 C C . ALA A 1 106 ? -3.437 -4.398 -20.395 1.00 47.91 106 ALA A C 1
ATOM 796 O O . ALA A 1 106 ? -4.454 -4.606 -21.060 1.00 47.91 106 ALA A O 1
ATOM 797 N N . SER A 1 107 ? -3.224 -4.987 -19.205 1.00 51.41 107 SER A N 1
ATOM 798 C CA . SER A 1 107 ? -4.306 -5.747 -18.575 1.00 51.41 107 SER A CA 1
ATOM 799 C C . SER A 1 107 ? -5.502 -4.812 -18.436 1.00 51.41 107 SER A C 1
ATOM 801 O O . SER A 1 107 ? -5.335 -3.697 -17.929 1.00 51.41 107 SER A O 1
ATOM 803 N N . PRO A 1 108 ? -6.695 -5.248 -18.866 1.00 55.78 108 PRO A N 1
ATOM 804 C CA . PRO A 1 108 ? -7.930 -4.542 -18.576 1.00 55.78 108 PRO A CA 1
ATOM 805 C C . PRO A 1 108 ? -7.988 -4.199 -17.084 1.00 55.78 108 PRO A C 1
ATOM 807 O O . PRO A 1 108 ? -7.603 -5.031 -16.263 1.00 55.78 108 PRO A O 1
ATOM 810 N N . LEU A 1 109 ? -8.518 -3.022 -16.723 1.00 60.22 109 LEU A N 1
ATOM 811 C CA . LEU A 1 109 ? -8.728 -2.624 -15.317 1.00 60.22 109 LEU A CA 1
ATOM 812 C C . LEU A 1 109 ? -9.443 -3.712 -14.488 1.00 60.22 109 LEU A C 1
ATOM 814 O O . LEU A 1 109 ? -9.255 -3.783 -13.277 1.00 60.22 109 LEU A O 1
ATOM 818 N N . ALA A 1 110 ? -10.236 -4.555 -15.154 1.00 61.56 110 ALA A N 1
ATOM 819 C CA . ALA A 1 110 ? -11.030 -5.629 -14.571 1.00 61.56 110 ALA A CA 1
ATOM 820 C C . ALA A 1 110 ? -10.331 -7.003 -14.515 1.00 61.56 110 ALA A C 1
ATOM 822 O O . ALA A 1 110 ? -10.940 -7.965 -14.060 1.00 61.56 110 ALA A O 1
ATOM 823 N N . SER A 1 111 ? -9.097 -7.150 -15.009 1.00 69.94 111 SER A N 1
ATOM 824 C CA . SER A 1 111 ? -8.374 -8.423 -14.896 1.00 69.94 111 SER A CA 1
ATOM 825 C C . SER A 1 111 ? -7.704 -8.526 -13.526 1.00 69.94 111 SER A C 1
ATOM 827 O O . SER A 1 111 ? -6.901 -7.649 -13.200 1.00 69.94 111 SER A O 1
ATOM 829 N N . PRO A 1 112 ? -7.992 -9.578 -12.739 1.00 75.94 112 PRO A N 1
ATOM 830 C CA . PRO A 1 112 ? -7.302 -9.810 -11.479 1.00 75.94 112 PRO A CA 1
ATOM 831 C C . PRO A 1 112 ? -5.798 -9.951 -11.718 1.00 75.94 112 PRO A C 1
ATOM 833 O O . PRO A 1 112 ? -5.368 -10.653 -12.637 1.00 75.94 112 PRO A O 1
ATOM 836 N N . ALA A 1 113 ? -5.010 -9.290 -10.884 1.00 81.62 113 ALA A N 1
ATOM 837 C CA . ALA A 1 113 ? -3.561 -9.342 -10.875 1.00 81.62 113 ALA A CA 1
ATOM 838 C C . ALA A 1 113 ? -3.058 -9.729 -9.481 1.00 81.62 113 ALA A C 1
ATOM 840 O O . ALA A 1 113 ? -3.768 -9.614 -8.480 1.00 81.62 113 ALA A O 1
ATOM 841 N N . ASN A 1 114 ? -1.810 -10.186 -9.432 1.00 89.00 114 ASN A N 1
ATOM 842 C CA . ASN A 1 114 ? -1.111 -10.430 -8.182 1.00 89.00 114 ASN A CA 1
ATOM 843 C C . ASN A 1 114 ? -0.246 -9.205 -7.874 1.00 89.00 114 ASN A C 1
ATOM 845 O O . ASN A 1 114 ? 0.834 -9.049 -8.442 1.00 89.00 114 ASN A O 1
ATOM 849 N N . LEU A 1 115 ? -0.742 -8.336 -6.992 1.00 88.75 115 LEU A N 1
ATOM 850 C CA . LEU A 1 115 ? -0.094 -7.078 -6.628 1.00 88.75 115 LEU A CA 1
ATOM 851 C C . LEU A 1 115 ? 1.283 -7.323 -5.996 1.00 88.75 115 LEU A C 1
ATOM 853 O O . LEU A 1 115 ? 2.232 -6.593 -6.268 1.00 88.75 115 LEU A O 1
ATOM 857 N N . THR A 1 116 ? 1.412 -8.390 -5.203 1.00 91.25 116 THR A N 1
ATOM 858 C CA . THR A 1 116 ? 2.687 -8.797 -4.600 1.00 91.25 116 THR A CA 1
ATOM 859 C C . THR A 1 116 ? 3.729 -9.110 -5.672 1.00 91.25 116 THR A C 1
ATOM 861 O O . THR A 1 116 ? 4.853 -8.620 -5.592 1.00 91.25 116 THR A O 1
ATOM 864 N N . ASN A 1 117 ? 3.363 -9.869 -6.708 1.00 90.69 117 ASN A N 1
ATOM 865 C CA . ASN A 1 117 ? 4.279 -10.198 -7.803 1.00 90.69 117 ASN A CA 1
ATOM 866 C C . ASN A 1 117 ? 4.653 -8.964 -8.636 1.00 90.69 117 ASN A C 1
ATOM 868 O O . ASN A 1 117 ? 5.789 -8.864 -9.093 1.00 90.69 117 ASN A O 1
ATOM 872 N N . GLU A 1 118 ? 3.722 -8.029 -8.830 1.00 88.50 118 GLU A N 1
ATOM 873 C CA . GLU A 1 118 ? 3.988 -6.778 -9.551 1.00 88.50 118 GLU A CA 1
ATOM 874 C C . GLU A 1 118 ? 5.058 -5.952 -8.819 1.00 88.50 118 GLU A C 1
ATOM 876 O O . GLU A 1 118 ? 6.072 -5.602 -9.421 1.00 88.50 118 GLU A O 1
ATOM 881 N N . PHE A 1 119 ? 4.906 -5.733 -7.507 1.00 91.00 119 PHE A N 1
ATOM 882 C CA . PHE A 1 119 ? 5.909 -5.016 -6.710 1.00 91.00 119 PHE A CA 1
ATOM 883 C C . PHE A 1 119 ? 7.232 -5.780 -6.572 1.00 91.00 119 PHE A C 1
ATOM 885 O O . PHE A 1 119 ? 8.290 -5.161 -6.533 1.00 91.00 119 PHE A O 1
ATOM 892 N N . GLN A 1 120 ? 7.219 -7.117 -6.539 1.00 92.25 120 GLN A N 1
ATOM 893 C CA . GLN A 1 120 ? 8.456 -7.911 -6.572 1.00 92.25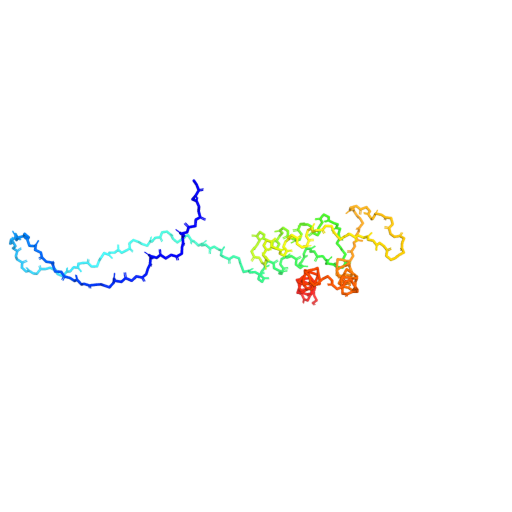 120 GLN A CA 1
ATOM 894 C C . GLN A 1 120 ? 9.203 -7.756 -7.903 1.00 92.25 120 GLN A C 1
ATOM 896 O O . GLN A 1 120 ? 10.430 -7.636 -7.914 1.00 92.25 120 GLN A O 1
ATOM 901 N N . GLY A 1 121 ? 8.473 -7.749 -9.022 1.00 90.12 121 GLY A N 1
ATOM 902 C CA . GLY A 1 121 ? 9.040 -7.509 -10.347 1.00 90.12 121 GLY A CA 1
ATOM 903 C C . GLY A 1 121 ? 9.616 -6.100 -10.478 1.00 90.12 121 GLY A C 1
ATOM 904 O O . GLY A 1 121 ? 10.735 -5.939 -10.969 1.00 90.12 121 GLY A O 1
ATOM 905 N N . GLN A 1 122 ? 8.882 -5.101 -9.981 1.00 88.94 122 GLN A N 1
ATOM 906 C CA . GLN A 1 122 ? 9.306 -3.703 -9.962 1.00 88.94 122 GLN A CA 1
ATOM 907 C C . GLN A 1 122 ? 10.559 -3.510 -9.099 1.00 88.94 122 GLN A C 1
ATOM 909 O O . GLN A 1 122 ? 11.555 -2.985 -9.589 1.00 88.94 122 GLN A O 1
ATOM 914 N N . LEU A 1 123 ? 10.582 -4.091 -7.896 1.00 91.75 123 LEU A N 1
ATOM 915 C CA . LEU A 1 123 ? 11.737 -4.056 -7.001 1.00 91.75 123 LEU A CA 1
ATOM 916 C C . LEU A 1 123 ? 13.000 -4.600 -7.677 1.00 91.75 123 LEU A C 1
ATOM 918 O O . LEU A 1 123 ? 14.054 -3.968 -7.632 1.00 91.75 123 LEU A O 1
ATOM 922 N N . ALA A 1 124 ? 12.911 -5.767 -8.322 1.00 91.06 124 ALA A N 1
ATOM 923 C CA . ALA A 1 124 ? 14.052 -6.360 -9.018 1.00 91.06 124 ALA A CA 1
ATOM 924 C C . ALA A 1 124 ? 14.559 -5.458 -10.157 1.00 91.06 124 ALA A C 1
ATOM 926 O O . ALA A 1 124 ? 15.770 -5.323 -10.360 1.00 91.06 124 ALA A O 1
ATOM 927 N N . TYR A 1 125 ? 13.640 -4.815 -10.879 1.00 88.69 125 TYR A N 1
ATOM 928 C CA . TYR A 1 125 ? 13.971 -3.863 -11.931 1.00 88.69 125 TYR A CA 1
ATOM 929 C C . TYR A 1 125 ? 14.632 -2.593 -11.379 1.00 88.69 125 TYR A C 1
ATOM 931 O O . TYR A 1 125 ? 15.699 -2.199 -11.855 1.00 88.69 125 TYR A O 1
ATOM 939 N N . ASP A 1 126 ? 14.053 -1.976 -10.353 1.00 89.62 126 ASP A N 1
ATOM 940 C CA . ASP A 1 126 ? 14.566 -0.746 -9.755 1.00 89.62 126 ASP A CA 1
ATOM 941 C C . ASP A 1 126 ? 15.904 -0.967 -9.039 1.00 89.62 126 ASP A C 1
ATOM 943 O O . ASP A 1 126 ? 16.781 -0.099 -9.086 1.00 89.62 126 ASP A O 1
ATOM 947 N N . MET A 1 127 ? 16.137 -2.163 -8.489 1.00 92.31 127 MET A N 1
ATOM 948 C CA . MET A 1 127 ? 17.463 -2.584 -8.029 1.00 92.31 127 MET A CA 1
ATOM 949 C C . MET A 1 127 ? 18.475 -2.630 -9.182 1.00 92.31 127 MET A C 1
ATOM 951 O O . MET A 1 127 ? 19.587 -2.121 -9.036 1.00 92.31 127 MET A O 1
ATOM 955 N N . ALA A 1 128 ? 18.103 -3.183 -10.342 1.00 92.00 128 ALA A N 1
ATOM 956 C CA . ALA A 1 128 ? 18.980 -3.232 -11.515 1.00 92.00 128 ALA A CA 1
ATOM 957 C C . ALA A 1 128 ? 19.281 -1.836 -12.089 1.00 92.00 128 ALA A C 1
ATOM 959 O O . ALA A 1 128 ? 20.380 -1.596 -12.589 1.00 92.00 128 ALA A O 1
ATOM 960 N N . GLN A 1 129 ? 18.331 -0.903 -11.989 1.00 91.50 129 GLN A N 1
ATOM 961 C CA . GLN A 1 129 ? 18.510 0.500 -12.377 1.00 91.50 129 GLN A CA 1
ATOM 962 C C . GLN A 1 129 ? 19.189 1.357 -11.294 1.00 91.50 129 GLN A C 1
ATOM 964 O O . GLN A 1 129 ? 19.444 2.537 -11.522 1.00 91.50 129 GLN A O 1
ATOM 969 N N . SER A 1 130 ? 19.500 0.790 -10.120 1.00 94.00 130 SER A N 1
ATOM 970 C CA . SER A 1 130 ? 20.019 1.531 -8.957 1.00 94.00 130 SER A CA 1
ATOM 971 C C . SER A 1 130 ? 19.118 2.699 -8.516 1.00 94.00 130 SER A C 1
ATOM 973 O O . SER A 1 130 ? 19.593 3.710 -7.993 1.00 94.00 130 SER A O 1
ATOM 975 N N . ASN A 1 131 ? 17.804 2.568 -8.704 1.00 93.31 131 ASN A N 1
ATOM 976 C CA . ASN A 1 131 ? 16.813 3.569 -8.325 1.00 93.31 131 ASN A CA 1
ATOM 977 C C . ASN A 1 131 ? 16.414 3.402 -6.852 1.00 93.31 131 ASN A C 1
ATOM 979 O O . ASN A 1 131 ? 15.378 2.830 -6.520 1.00 93.31 131 ASN A O 1
ATOM 983 N N . ILE A 1 132 ? 17.256 3.904 -5.947 1.00 94.44 132 ILE A N 1
ATOM 984 C CA . ILE A 1 132 ? 17.110 3.687 -4.497 1.00 94.44 132 ILE A CA 1
ATOM 985 C C . ILE A 1 132 ? 15.752 4.162 -3.956 1.00 94.44 132 ILE A C 1
ATOM 987 O O . ILE A 1 132 ? 15.186 3.531 -3.065 1.00 94.44 132 ILE A O 1
ATOM 991 N N . THR A 1 133 ? 15.204 5.253 -4.497 1.00 92.31 133 THR A N 1
ATOM 992 C CA . THR A 1 133 ? 13.902 5.779 -4.064 1.00 92.31 133 THR A CA 1
ATOM 993 C C . THR A 1 133 ? 12.751 4.850 -4.441 1.00 92.31 133 THR A C 1
ATOM 995 O O . THR A 1 133 ? 11.847 4.661 -3.629 1.00 92.31 133 THR A O 1
ATOM 998 N N . ALA A 1 134 ? 12.785 4.252 -5.635 1.00 90.56 134 ALA A N 1
ATOM 999 C CA . ALA A 1 134 ? 11.779 3.273 -6.039 1.00 90.56 134 ALA A CA 1
ATOM 1000 C C . ALA A 1 134 ? 11.939 1.951 -5.277 1.00 90.56 134 ALA A C 1
ATOM 1002 O O . ALA A 1 134 ? 10.959 1.444 -4.750 1.00 90.56 134 ALA A O 1
ATOM 1003 N N . VAL A 1 135 ? 13.176 1.489 -5.060 1.00 92.94 135 VAL A N 1
ATOM 1004 C CA . VAL A 1 135 ? 13.460 0.315 -4.213 1.00 92.94 135 VAL A CA 1
ATOM 1005 C C . VAL A 1 135 ? 12.863 0.471 -2.809 1.00 92.94 135 VAL A C 1
ATOM 1007 O O . VAL A 1 135 ? 12.263 -0.468 -2.282 1.00 92.94 135 VAL A O 1
ATOM 1010 N N . GLU A 1 136 ? 12.990 1.652 -2.190 1.00 95.19 136 GLU A N 1
ATOM 1011 C CA . GLU A 1 136 ? 12.359 1.935 -0.892 1.00 95.19 136 GLU A CA 1
ATOM 1012 C C . GLU A 1 136 ? 10.828 1.851 -0.982 1.00 95.19 136 GLU A C 1
ATOM 1014 O O . GLU A 1 136 ? 10.188 1.273 -0.101 1.00 95.19 136 GLU A O 1
ATOM 1019 N N . ALA A 1 137 ? 10.240 2.429 -2.033 1.00 93.56 137 ALA A N 1
ATOM 1020 C CA . ALA A 1 137 ? 8.798 2.425 -2.240 1.00 93.56 137 ALA A CA 1
ATOM 1021 C C . ALA A 1 137 ? 8.255 0.998 -2.417 1.00 93.56 137 ALA A C 1
ATOM 1023 O O . ALA A 1 137 ? 7.337 0.606 -1.695 1.00 93.56 137 ALA A O 1
ATOM 1024 N N . ASP A 1 138 ? 8.874 0.199 -3.284 1.00 93.25 138 ASP A N 1
ATOM 1025 C CA . ASP A 1 138 ? 8.463 -1.182 -3.542 1.00 93.25 138 ASP A CA 1
ATOM 1026 C C . ASP A 1 138 ? 8.620 -2.052 -2.295 1.00 93.25 138 ASP A C 1
ATOM 1028 O O . ASP A 1 138 ? 7.734 -2.833 -1.950 1.00 93.25 138 ASP A O 1
ATOM 1032 N N . THR A 1 139 ? 9.710 -1.869 -1.545 1.00 95.75 139 THR A N 1
ATOM 1033 C CA . THR A 1 139 ? 9.926 -2.595 -0.285 1.00 95.75 139 THR A CA 1
ATOM 1034 C C . THR A 1 139 ? 8.840 -2.268 0.746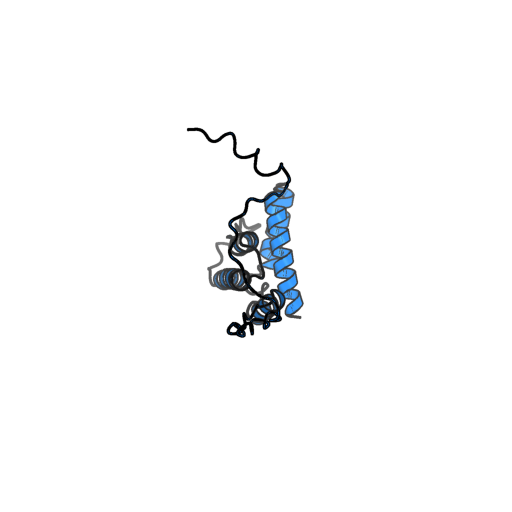 1.00 95.75 139 THR A C 1
ATOM 1036 O O . THR A 1 139 ? 8.354 -3.166 1.437 1.00 95.75 139 THR A O 1
ATOM 1039 N N . ARG A 1 140 ? 8.416 -1.000 0.850 1.00 96.06 140 ARG A N 1
ATOM 1040 C CA . ARG A 1 140 ? 7.303 -0.598 1.729 1.00 96.06 140 ARG A CA 1
ATOM 1041 C C . ARG A 1 140 ? 5.985 -1.224 1.292 1.00 96.06 140 ARG A C 1
ATOM 1043 O O . ARG A 1 140 ? 5.269 -1.755 2.139 1.00 96.06 140 ARG A O 1
ATOM 1050 N N . ALA A 1 141 ? 5.687 -1.195 -0.006 1.00 94.88 141 ALA A N 1
ATOM 1051 C CA . ALA A 1 141 ? 4.489 -1.829 -0.545 1.00 94.88 141 ALA A CA 1
ATOM 1052 C C . ALA A 1 141 ? 4.463 -3.323 -0.198 1.00 94.88 141 ALA A C 1
ATOM 1054 O O . ALA A 1 141 ? 3.489 -3.810 0.373 1.00 94.88 141 ALA A O 1
ATOM 1055 N N . LEU A 1 142 ? 5.569 -4.034 -0.434 1.00 96.00 142 LEU A N 1
ATOM 1056 C CA . LEU A 1 142 ? 5.693 -5.456 -0.117 1.00 96.00 142 LEU A CA 1
ATOM 1057 C C . LEU A 1 142 ? 5.546 -5.753 1.376 1.00 96.00 142 LEU A C 1
ATOM 1059 O O . LEU A 1 142 ? 4.943 -6.763 1.730 1.00 96.00 142 LEU A O 1
ATOM 1063 N N . ALA A 1 143 ? 6.035 -4.884 2.262 1.00 97.25 143 ALA A N 1
ATOM 1064 C CA . ALA A 1 143 ? 5.833 -5.045 3.700 1.00 97.25 143 ALA A CA 1
ATOM 1065 C C . ALA A 1 143 ? 4.346 -4.944 4.090 1.00 97.25 143 ALA A C 1
ATOM 1067 O O . ALA A 1 143 ? 3.856 -5.747 4.886 1.00 97.25 143 ALA A O 1
ATOM 1068 N N . ILE A 1 144 ? 3.611 -3.993 3.503 1.00 96.62 144 ILE A N 1
ATOM 1069 C CA . ILE A 1 144 ? 2.172 -3.813 3.747 1.00 96.62 144 ILE A CA 1
ATOM 1070 C C . ILE A 1 144 ? 1.384 -5.015 3.214 1.00 96.62 144 ILE A C 1
ATOM 1072 O O . ILE A 1 144 ? 0.558 -5.580 3.932 1.00 96.62 144 ILE A O 1
ATOM 1076 N N . LEU A 1 145 ? 1.669 -5.446 1.983 1.00 95.25 145 LEU A N 1
ATOM 1077 C CA . LEU A 1 145 ? 1.005 -6.591 1.350 1.00 95.25 145 LEU A CA 1
ATOM 1078 C C . LEU A 1 145 ? 1.355 -7.917 2.029 1.00 95.25 145 LEU A C 1
ATOM 1080 O O . LEU A 1 145 ? 0.497 -8.791 2.152 1.00 95.25 145 LEU A O 1
ATOM 1084 N N . GLY A 1 146 ? 2.587 -8.058 2.518 1.00 95.50 146 GLY A N 1
ATOM 1085 C CA . GLY A 1 146 ? 3.017 -9.186 3.337 1.00 95.50 146 GLY A CA 1
ATOM 1086 C C . GLY A 1 146 ? 2.249 -9.257 4.656 1.00 95.50 146 GLY A C 1
ATOM 1087 O O . GLY A 1 146 ? 1.739 -10.320 5.002 1.00 95.50 146 GLY A O 1
ATOM 1088 N N . ARG A 1 147 ? 2.074 -8.121 5.352 1.00 95.81 147 ARG A N 1
ATOM 1089 C CA . ARG A 1 147 ? 1.223 -8.048 6.552 1.00 95.81 147 ARG A CA 1
ATOM 1090 C C . ARG A 1 147 ? -0.222 -8.433 6.235 1.00 95.81 147 ARG A C 1
ATOM 1092 O O . ARG A 1 147 ? -0.806 -9.214 6.975 1.00 95.81 147 ARG A O 1
ATOM 1099 N N . LEU A 1 148 ? -0.783 -7.908 5.146 1.00 95.12 148 LEU A N 1
ATOM 1100 C CA . LEU A 1 148 ? -2.155 -8.206 4.728 1.00 95.12 148 LEU A CA 1
ATOM 1101 C C . LEU A 1 148 ? -2.347 -9.701 4.432 1.00 95.12 148 LEU A C 1
ATOM 1103 O O . LEU A 1 148 ? -3.326 -10.294 4.872 1.00 95.12 148 LEU A O 1
ATOM 1107 N N . SER A 1 149 ? -1.389 -10.308 3.726 1.00 93.88 149 SER A N 1
ATOM 1108 C CA . SER A 1 149 ? -1.414 -11.736 3.385 1.00 93.88 149 SER A CA 1
ATOM 1109 C C . SER A 1 149 ? -1.299 -12.607 4.637 1.00 93.88 149 SER A C 1
ATOM 1111 O O . SER A 1 149 ? -2.071 -13.540 4.800 1.00 93.88 149 SER A O 1
ATOM 1113 N N . SER A 1 150 ? -0.410 -12.249 5.571 1.00 94.88 150 SER A N 1
ATOM 1114 C CA . SER A 1 150 ? -0.218 -12.994 6.822 1.00 94.88 150 SER A CA 1
ATOM 1115 C C . SER A 1 150 ? -1.442 -12.994 7.742 1.00 94.88 150 SER A C 1
ATOM 1117 O O . SER A 1 150 ? -1.512 -13.833 8.631 1.00 94.88 150 SER A O 1
ATOM 1119 N N . LEU A 1 151 ? -2.352 -12.028 7.600 1.00 94.88 151 LEU A N 1
ATOM 1120 C CA . LEU A 1 151 ? -3.588 -11.963 8.386 1.00 94.88 151 LEU A CA 1
ATOM 1121 C C . LEU A 1 151 ? -4.742 -12.756 7.754 1.00 94.88 151 LEU A C 1
ATOM 1123 O O . LEU A 1 151 ? -5.797 -12.872 8.374 1.00 94.88 151 LEU A O 1
ATOM 1127 N N . ARG A 1 152 ? -4.570 -13.239 6.517 1.00 88.19 152 ARG A N 1
ATOM 1128 C CA . ARG A 1 152 ? -5.557 -14.065 5.807 1.00 88.19 152 ARG A CA 1
ATOM 1129 C C . ARG A 1 152 ? -5.373 -15.562 6.043 1.00 88.19 152 ARG A C 1
ATOM 1131 O O . ARG A 1 152 ? -6.363 -16.282 5.922 1.00 88.19 152 ARG A O 1
ATOM 1138 N N . ASP A 1 153 ? -4.141 -15.996 6.305 1.00 75.06 153 ASP A N 1
ATOM 1139 C CA . ASP A 1 153 ? -3.779 -17.388 6.620 1.00 75.06 153 ASP A CA 1
ATOM 1140 C C . ASP A 1 153 ? -4.160 -17.764 8.064 1.00 75.06 153 ASP A C 1
ATOM 1142 O O . ASP A 1 153 ? -4.623 -18.912 8.267 1.00 75.06 153 ASP A O 1
#

pLDDT: mean 73.64, std 23.35, range [32.09, 97.25]

Sequence (153 aa):
MKITQLIAALQKFAEPREQATEAGLARPDALPAKPVREAAPGNDIVTISPEAVFLFAASQFDPQRITRNEANELADTLRDGGAISPRDHAILSAPVERRSFAGATASPLASPANLTNEFQGQLAYDMAQSNITAVEADTRALAILGRLSSLRD